Protein AF-A0A8B8AKV4-F1 (afdb_monomer_lite)

Secondary structure (DSSP, 8-state):
------------TTTTSPTT----S-HHHHHHHHHHHHHHHHHHTT-HHHHHHHHHS-TT--HHHHHHHHHHTTTTS---HHHHHHHHHHHHHHHHHTTT-HHHHHHHHHHHHHHIIIIIHHHHHHTTSTHHHHHHHHSTTTTTTHHHHHHHHHHHHHHHHHH--

Foldseek 3Di:
DDDDDDPPPDPDPVVPDDPPDPDDPDPVVVVLLVVLLVVLLVLLVPPVVLVVLLVPADLPDDLVSLVVVLCVLCVVVDDDVSSLSSNVNSLVSSLVSCVVPVVVNVVSVVSNVVCCVPPPVVVCVVCVHSVNSSVCPVDPVNPPDPSVVSVVVVVVVVVVVVVVD

Radius of gyration: 20.53 Å; chains: 1; bounding box: 60×46×59 Å

Organism: Crassostrea virginica (NCBI:txid6565)

InterPro domains:
  IPR002475 Bcl2-like [PS50062] (37-132)
  IPR020728 Apoptosis regulator, Bcl-2, BH3 motif, conserved site [PS01259] (33-47)
  IPR026298 Bcl-2 family [PR01862] (66-78)
  IPR026298 Bcl-2 family [PR01862] (107-131)
  IPR026298 Bcl-2 family [PTHR11256] (9-156)
  IPR026298 Bcl-2 family [cd06845] (17-136)
  IPR036834 Bcl-2-like superfamily [G3DSA:1.10.437.10] (1-139)
  IPR036834 Bcl-2-like superfamily [SSF56854] (19-140)
  IPR046371 Bcl-2, Bcl-2 homology region 1-3 [PF00452] (37-130)
  IPR046371 Bcl-2, Bcl-2 homology region 1-3 [SM00337] (37-130)

Sequence (165 aa):
MASEETEEQAVHMEDLQDPGTPTGPPLEYVREIGRALRCIGDELDRNEQIQNLCDQVNPSANHETFFNVANSFFADGVYNWGRVGCLFYFAYKMAVKALSKINLIRSIVNWVVNFITDYVASWIIERGGWDAIIEYFGTPQNQFYGIVGVGLGVCAGLYLWKTLK

pLDDT: mean 75.66, std 16.2, range [37.78, 96.44]

Structure (mmCIF, N/CA/C/O backbone):
data_AF-A0A8B8AKV4-F1
#
_entry.id   AF-A0A8B8AKV4-F1
#
loop_
_atom_site.group_PDB
_atom_site.id
_atom_site.type_symbol
_atom_site.label_atom_id
_atom_site.label_alt_id
_atom_site.label_comp_id
_atom_site.label_asym_id
_atom_site.label_entity_id
_atom_site.label_seq_id
_atom_site.pdbx_PDB_ins_code
_atom_site.Cartn_x
_atom_site.Cartn_y
_atom_site.Cartn_z
_atom_site.occupancy
_atom_site.B_iso_or_equiv
_atom_site.auth_seq_id
_atom_site.auth_comp_id
_atom_site.auth_asym_id
_atom_site.auth_atom_id
_atom_site.pdbx_PDB_model_num
ATOM 1 N N . MET A 1 1 ? -46.820 18.286 -36.905 1.00 37.78 1 MET A N 1
ATOM 2 C CA . MET A 1 1 ? -45.433 18.332 -37.412 1.00 37.78 1 MET A CA 1
ATOM 3 C C . MET A 1 1 ? -44.610 18.964 -36.307 1.00 37.78 1 MET A C 1
ATOM 5 O O . MET A 1 1 ? -44.862 20.109 -35.978 1.00 37.78 1 MET A O 1
ATOM 9 N N . ALA A 1 2 ? -44.049 18.090 -35.476 1.00 41.50 2 ALA A N 1
ATOM 10 C CA . ALA A 1 2 ? -42.604 17.928 -35.284 1.00 41.50 2 ALA A CA 1
ATOM 11 C C . ALA A 1 2 ? -42.112 18.836 -34.147 1.00 41.50 2 ALA A C 1
ATOM 13 O O . ALA A 1 2 ? -41.703 19.970 -34.353 1.00 41.50 2 ALA A O 1
ATOM 14 N N . SER A 1 3 ? -42.269 18.317 -32.931 1.00 41.16 3 SER A N 1
ATOM 15 C CA . SER A 1 3 ? -41.555 18.738 -31.732 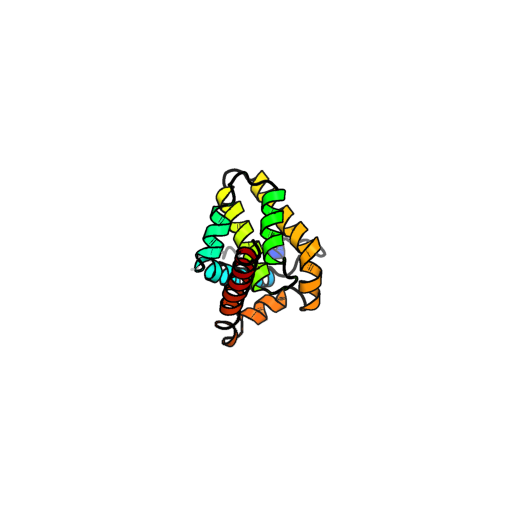1.00 41.16 3 SER A CA 1
ATOM 16 C C . SER A 1 3 ? -40.093 18.315 -31.882 1.00 41.16 3 SER A C 1
ATOM 18 O O . SER A 1 3 ? -39.813 17.119 -31.904 1.00 41.16 3 SER A O 1
ATOM 20 N N . GLU A 1 4 ? -39.192 19.282 -32.045 1.00 48.53 4 GLU A N 1
ATOM 21 C CA . GLU A 1 4 ? -37.748 19.069 -31.936 1.00 48.53 4 GLU A CA 1
ATOM 22 C C . GLU A 1 4 ? -37.401 18.897 -30.453 1.00 48.53 4 GLU A C 1
ATOM 24 O O . GLU A 1 4 ? -37.576 19.808 -29.643 1.00 48.53 4 GLU A O 1
ATOM 29 N N . GLU A 1 5 ? -36.982 17.686 -30.096 1.00 46.88 5 GLU A N 1
ATOM 30 C CA . GLU A 1 5 ? -36.377 17.370 -28.808 1.00 46.88 5 GLU A CA 1
ATOM 31 C C . GLU A 1 5 ? -34.962 17.958 -28.795 1.00 46.88 5 GLU A C 1
ATOM 33 O O . GLU A 1 5 ? -34.086 17.527 -29.542 1.00 46.88 5 GLU A O 1
ATOM 38 N N . THR A 1 6 ? -34.741 18.976 -27.967 1.00 44.09 6 THR A N 1
ATOM 39 C CA . THR A 1 6 ? -33.399 19.482 -27.674 1.00 44.09 6 THR A CA 1
ATOM 40 C C . THR A 1 6 ? -32.676 18.436 -26.828 1.00 44.09 6 THR A C 1
ATOM 42 O O . THR A 1 6 ? -32.927 18.329 -25.628 1.00 44.09 6 THR A O 1
ATOM 45 N N . GLU A 1 7 ? -31.801 17.646 -27.453 1.00 46.59 7 GLU A N 1
ATOM 46 C CA . GLU A 1 7 ? -30.845 16.783 -26.755 1.00 46.59 7 GLU A CA 1
ATOM 47 C C . GLU A 1 7 ? -29.933 17.651 -25.878 1.00 46.59 7 GLU A C 1
ATOM 49 O O . GLU A 1 7 ? -29.062 18.378 -26.358 1.00 46.59 7 GLU A O 1
ATOM 54 N N . GLU A 1 8 ? -30.156 17.591 -24.568 1.00 46.56 8 GLU A N 1
ATOM 55 C CA . GLU A 1 8 ? -29.301 18.187 -23.549 1.00 46.56 8 GLU A CA 1
ATOM 56 C C . GLU A 1 8 ? -27.985 17.389 -23.508 1.00 46.56 8 GLU A C 1
ATOM 58 O O . GLU A 1 8 ? -27.828 16.420 -22.764 1.00 46.56 8 GLU A O 1
ATOM 63 N N . GLN A 1 9 ? -27.052 17.748 -24.395 1.00 45.03 9 GLN A N 1
ATOM 64 C CA . GLN A 1 9 ? -25.699 17.196 -24.415 1.00 45.03 9 GLN A CA 1
ATOM 65 C C . GLN A 1 9 ? -25.006 17.549 -23.095 1.00 45.03 9 GLN A C 1
ATOM 67 O O . GLN A 1 9 ? -24.648 18.700 -22.843 1.00 45.03 9 GLN A O 1
ATOM 72 N N . ALA A 1 10 ? -24.845 16.547 -22.232 1.0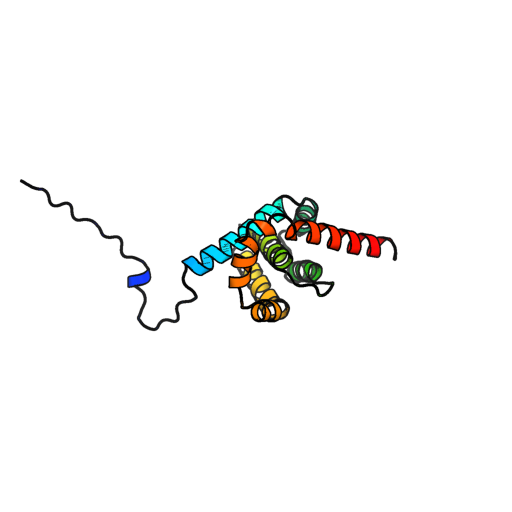0 47.44 10 ALA A N 1
ATOM 73 C CA . ALA A 1 10 ? -24.126 16.678 -20.977 1.00 47.44 10 ALA A CA 1
ATOM 74 C C . ALA A 1 10 ? -22.677 17.106 -21.258 1.00 47.44 10 ALA A C 1
ATOM 76 O O . ALA A 1 10 ? -21.921 16.372 -21.891 1.00 47.44 10 ALA A O 1
ATOM 77 N N . VAL A 1 11 ? -22.304 18.298 -20.786 1.00 49.50 11 VAL A N 1
ATOM 78 C CA . VAL A 1 11 ? -20.945 18.844 -20.893 1.00 49.50 11 VAL A CA 1
ATOM 79 C C . VAL A 1 11 ? -19.966 17.854 -20.263 1.00 49.50 11 VAL A C 1
ATOM 81 O O . VAL A 1 11 ? -20.038 17.577 -19.062 1.00 49.50 11 VAL A O 1
ATOM 84 N N . HIS A 1 12 ? -19.065 17.299 -21.074 1.00 55.03 12 HIS A N 1
ATOM 85 C CA . HIS A 1 12 ? -18.042 16.381 -20.598 1.00 55.03 12 HIS A CA 1
ATOM 86 C C . HIS A 1 12 ? -17.033 17.184 -19.767 1.00 55.03 12 HIS A C 1
ATOM 88 O O . HIS A 1 12 ? -16.587 18.253 -20.173 1.00 55.03 12 HIS A O 1
ATOM 94 N N . MET A 1 13 ? -16.681 16.699 -18.574 1.00 52.09 13 MET A N 1
ATOM 95 C CA . MET A 1 13 ? -15.825 17.426 -17.617 1.00 52.09 13 MET A CA 1
ATOM 96 C C . MET A 1 13 ? -14.429 17.771 -18.177 1.00 52.09 13 MET A C 1
ATOM 98 O O . MET A 1 13 ? -13.755 18.651 -17.651 1.00 52.09 13 MET A O 1
ATOM 102 N N . GLU A 1 14 ? -14.031 17.110 -19.263 1.00 60.78 14 GLU A N 1
ATOM 103 C CA . GLU A 1 14 ? -12.801 17.347 -20.024 1.00 60.78 14 GLU A CA 1
ATOM 104 C C . GLU A 1 14 ? -12.842 18.647 -20.854 1.00 60.78 14 GLU A C 1
ATOM 106 O O . GLU A 1 14 ? -11.799 19.267 -21.042 1.00 60.78 14 GLU A O 1
ATOM 111 N N . ASP A 1 15 ? -14.024 19.121 -21.271 1.00 61.88 15 ASP A N 1
ATOM 112 C CA . ASP A 1 15 ? -14.182 20.338 -22.091 1.00 61.88 15 ASP A CA 1
ATOM 113 C C . ASP A 1 15 ? -14.091 21.642 -21.276 1.00 61.88 15 ASP A C 1
ATOM 115 O O . ASP A 1 15 ? -13.976 22.733 -21.835 1.00 61.88 15 ASP A O 1
ATOM 119 N N . LEU A 1 16 ? -14.141 21.549 -19.943 1.00 69.81 16 LEU A N 1
ATOM 120 C CA . LEU A 1 16 ? -14.062 22.696 -19.026 1.00 69.81 16 LEU A CA 1
ATOM 121 C C . LEU A 1 16 ? -12.639 22.971 -18.522 1.00 69.81 16 LEU A C 1
ATOM 123 O O . LEU A 1 16 ? -12.444 23.830 -17.660 1.00 69.81 16 LEU A O 1
ATOM 127 N N . GLN A 1 17 ? -11.651 22.215 -18.996 1.00 68.31 17 GLN A N 1
ATOM 128 C CA . GLN A 1 17 ? -10.292 22.276 -18.480 1.00 68.31 17 GLN A CA 1
ATOM 129 C C . GLN A 1 17 ? -9.451 23.271 -19.293 1.00 68.31 17 GLN A C 1
ATOM 131 O O . GLN A 1 17 ? -9.339 23.148 -20.510 1.00 68.31 17 GLN A O 1
ATOM 136 N N . ASP A 1 18 ? -8.849 24.261 -18.622 1.00 69.44 18 ASP A N 1
ATOM 137 C CA . ASP A 1 18 ? -8.038 25.280 -19.297 1.00 69.44 18 ASP A CA 1
ATOM 138 C C . ASP A 1 18 ? -6.836 24.642 -20.022 1.00 69.44 18 ASP A C 1
ATOM 140 O O . ASP A 1 18 ? -6.094 23.853 -19.407 1.00 69.44 18 ASP A O 1
ATOM 144 N N . PRO A 1 19 ? -6.597 24.992 -21.302 1.00 57.56 19 PRO A N 1
ATOM 145 C CA . PRO A 1 19 ? -5.531 24.401 -22.098 1.00 57.56 19 PRO A CA 1
ATOM 146 C C . PRO A 1 19 ? -4.166 24.672 -21.458 1.00 57.56 19 PRO A C 1
ATOM 148 O O . PRO A 1 19 ? -3.762 25.817 -21.266 1.00 57.56 19 PRO A O 1
ATOM 151 N N . GLY A 1 20 ? -3.440 23.599 -21.136 1.00 65.31 20 GLY A N 1
ATOM 152 C CA . GLY A 1 20 ? -2.114 23.664 -20.513 1.00 65.31 20 GLY A CA 1
ATOM 153 C C . GLY A 1 20 ? -2.102 23.457 -18.996 1.00 65.31 20 GLY A C 1
ATOM 154 O O . GLY A 1 20 ? -1.020 23.428 -18.409 1.00 65.31 20 GLY A O 1
ATOM 155 N N . THR A 1 21 ? -3.259 23.251 -18.358 1.00 73.19 21 THR A N 1
ATOM 156 C CA . THR A 1 21 ? -3.299 22.725 -16.985 1.00 73.19 21 THR A CA 1
ATOM 157 C C . THR A 1 21 ? -2.655 21.335 -16.982 1.00 73.19 21 THR A C 1
ATOM 159 O O . THR A 1 21 ? -3.102 20.494 -17.763 1.00 73.19 21 THR A O 1
ATOM 162 N N . PRO A 1 22 ? -1.631 21.050 -16.148 1.00 62.53 22 PRO A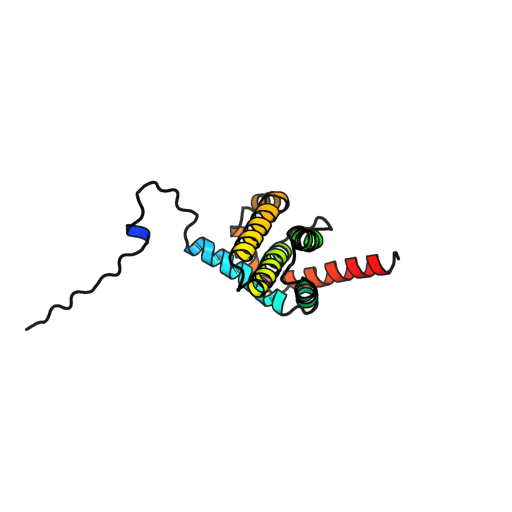 N 1
ATOM 163 C CA . PRO A 1 22 ? -1.077 19.708 -16.033 1.00 62.53 22 PRO A CA 1
ATOM 164 C C . PRO A 1 22 ? -2.170 18.753 -15.557 1.00 62.53 22 PRO A C 1
ATOM 166 O O . PRO A 1 22 ? -2.484 18.663 -14.370 1.00 62.53 22 PRO A O 1
ATOM 169 N N . THR A 1 23 ? -2.791 18.062 -16.500 1.00 64.12 23 THR A N 1
ATOM 170 C CA . THR A 1 23 ? -3.651 16.931 -16.210 1.00 64.12 23 THR A CA 1
ATOM 171 C C . THR A 1 23 ? -2.749 15.801 -15.756 1.00 64.12 23 THR A C 1
ATOM 173 O O . THR A 1 23 ? -1.743 15.497 -16.401 1.00 64.12 23 THR A O 1
ATOM 176 N N . GLY A 1 24 ? -3.093 15.186 -14.625 1.00 65.81 24 GLY A N 1
ATOM 177 C CA . GLY A 1 24 ? -2.506 13.907 -14.249 1.00 65.81 24 GLY A CA 1
ATOM 178 C C . GLY A 1 24 ? -2.718 12.855 -15.349 1.00 65.81 24 GLY A C 1
ATOM 179 O O . GLY A 1 24 ? -3.327 13.140 -16.385 1.00 65.81 24 GLY A O 1
ATOM 180 N N . PRO A 1 25 ? -2.233 11.622 -15.147 1.00 74.88 25 PRO A N 1
ATOM 181 C CA . PRO A 1 25 ? -2.494 10.552 -16.099 1.00 74.88 25 PRO A CA 1
ATOM 182 C C . PRO A 1 25 ? -4.006 10.424 -16.378 1.00 74.88 25 PRO A C 1
ATOM 184 O O . PRO A 1 25 ? -4.810 10.722 -15.486 1.00 74.88 25 PRO A O 1
ATOM 187 N N . PRO A 1 26 ? -4.402 9.986 -17.589 1.00 82.75 26 PRO A N 1
ATOM 188 C CA . PRO A 1 26 ? -5.807 9.854 -17.966 1.00 82.75 26 PRO A CA 1
ATOM 189 C C . PRO A 1 26 ? -6.624 9.112 -16.902 1.00 82.75 26 PRO A C 1
ATOM 191 O O . PRO A 1 26 ? -6.152 8.148 -16.302 1.00 82.75 26 PRO A O 1
ATOM 194 N N . LEU A 1 27 ? -7.869 9.523 -16.658 1.00 79.62 27 LEU A N 1
ATOM 195 C CA . LEU A 1 27 ? -8.671 8.918 -15.589 1.00 79.62 27 LEU A CA 1
ATOM 196 C C . LEU A 1 27 ? -8.876 7.406 -15.793 1.00 79.62 27 LEU A C 1
ATOM 198 O O . LEU A 1 27 ? -8.888 6.654 -14.820 1.00 79.62 27 LEU A O 1
ATOM 202 N N . GLU A 1 28 ? -8.986 6.955 -17.045 1.00 82.31 28 GLU A N 1
ATOM 203 C CA . GLU A 1 28 ? -9.048 5.529 -17.396 1.00 82.31 28 GLU A CA 1
ATOM 204 C C . GLU A 1 28 ? -7.807 4.756 -16.932 1.00 82.31 28 GLU A C 1
ATOM 206 O O . GLU A 1 28 ? -7.941 3.712 -16.300 1.00 82.31 28 GLU A O 1
ATOM 211 N N . TYR A 1 29 ? -6.612 5.321 -17.109 1.00 82.69 29 TYR A N 1
ATOM 212 C CA . TYR A 1 29 ? -5.359 4.732 -16.629 1.00 82.69 29 TYR A CA 1
ATOM 213 C C . TYR A 1 29 ? -5.375 4.515 -15.109 1.00 82.69 29 TYR A C 1
ATOM 215 O O . TYR A 1 29 ? -5.099 3.427 -14.600 1.00 82.69 29 TYR A O 1
ATOM 223 N N . VAL A 1 30 ? -5.779 5.545 -14.358 1.00 85.94 30 VAL A N 1
ATOM 224 C CA . VAL A 1 30 ? -5.874 5.464 -12.892 1.00 85.94 30 VAL A CA 1
ATOM 225 C C . VAL A 1 30 ? -6.929 4.439 -12.464 1.00 85.94 30 VAL A C 1
ATOM 227 O O . VAL A 1 30 ? -6.737 3.717 -11.480 1.00 85.94 30 VAL A O 1
ATOM 230 N N . ARG A 1 31 ? -8.041 4.339 -13.204 1.00 87.00 31 ARG A N 1
ATOM 231 C CA . ARG A 1 31 ? -9.092 3.339 -12.961 1.00 87.00 31 ARG A CA 1
ATOM 232 C C . ARG A 1 31 ? -8.575 1.920 -13.171 1.00 87.00 31 ARG A C 1
ATOM 234 O O . ARG A 1 31 ? -8.911 1.055 -12.364 1.00 87.00 31 ARG A O 1
ATOM 241 N N . GLU A 1 32 ? -7.775 1.670 -14.201 1.00 87.19 32 GLU A N 1
ATOM 242 C CA . GLU A 1 32 ? -7.200 0.347 -14.471 1.00 87.19 32 GLU A CA 1
ATOM 243 C C . GLU A 1 32 ? -6.236 -0.101 -13.369 1.00 87.19 32 GLU A C 1
ATOM 245 O O . GLU A 1 32 ? -6.401 -1.196 -12.824 1.00 87.19 32 GLU A O 1
ATOM 250 N N . ILE A 1 33 ? -5.328 0.777 -12.934 1.00 89.12 33 ILE A N 1
ATOM 251 C CA . ILE A 1 33 ? -4.462 0.517 -11.769 1.00 89.12 33 ILE A CA 1
ATOM 252 C C . ILE A 1 33 ? -5.305 0.250 -10.519 1.00 89.12 33 ILE A C 1
ATOM 254 O O . ILE A 1 33 ? -5.060 -0.706 -9.781 1.00 89.12 33 ILE A O 1
ATOM 258 N N . GLY A 1 34 ? -6.334 1.069 -10.287 1.00 88.06 34 GLY A N 1
ATOM 259 C CA . GLY A 1 34 ? -7.246 0.902 -9.159 1.00 88.06 34 GLY A CA 1
ATOM 260 C C . GLY A 1 34 ? -7.984 -0.441 -9.179 1.00 88.06 34 GLY A C 1
ATOM 261 O O . GLY A 1 34 ? -8.182 -1.044 -8.123 1.00 88.06 34 GLY A O 1
ATOM 262 N N . ARG A 1 35 ? -8.362 -0.943 -10.362 1.00 86.75 35 ARG A N 1
ATOM 263 C CA . ARG A 1 35 ? -8.961 -2.280 -10.527 1.00 86.75 35 ARG A CA 1
ATOM 264 C C . ARG A 1 35 ? -7.956 -3.385 -10.210 1.00 86.75 35 ARG A C 1
ATOM 266 O O . ARG A 1 35 ? -8.320 -4.317 -9.498 1.00 86.75 35 ARG A O 1
ATOM 273 N N . ALA A 1 36 ? -6.713 -3.270 -10.675 1.00 85.62 36 ALA A N 1
ATOM 274 C CA . ALA A 1 36 ? -5.662 -4.239 -10.363 1.00 85.62 36 ALA A CA 1
ATOM 275 C C . ALA A 1 36 ? -5.376 -4.290 -8.851 1.00 85.62 36 ALA A C 1
ATOM 277 O O . ALA A 1 36 ? -5.404 -5.364 -8.253 1.00 85.62 36 ALA A O 1
ATOM 278 N N . LEU A 1 37 ? -5.217 -3.133 -8.197 1.00 86.62 37 LEU A N 1
ATOM 279 C CA . LEU A 1 37 ? -5.065 -3.049 -6.738 1.00 86.62 37 LEU A CA 1
ATOM 280 C C . LEU A 1 37 ? -6.270 -3.625 -5.986 1.00 86.62 37 LEU A C 1
ATOM 282 O O . LEU A 1 37 ? -6.096 -4.272 -4.955 1.00 86.62 37 LEU A O 1
ATOM 286 N N . ARG A 1 38 ? -7.490 -3.414 -6.495 1.00 85.69 38 ARG A N 1
ATOM 287 C CA . ARG A 1 38 ? -8.699 -4.010 -5.915 1.00 85.69 38 ARG A CA 1
ATOM 288 C C . ARG A 1 38 ? -8.694 -5.528 -6.033 1.00 85.69 38 ARG A C 1
ATOM 290 O O . ARG A 1 38 ? -9.010 -6.176 -5.051 1.00 85.69 38 ARG A O 1
ATOM 297 N N . CYS A 1 39 ? -8.287 -6.078 -7.175 1.00 83.38 39 CYS A N 1
ATOM 298 C CA . CYS A 1 39 ? -8.153 -7.524 -7.354 1.00 83.38 39 CYS A CA 1
ATOM 299 C C . CYS A 1 39 ? -7.227 -8.127 -6.286 1.00 83.38 39 CYS A C 1
ATOM 301 O O . CYS A 1 39 ? -7.582 -9.117 -5.652 1.00 83.38 39 CYS A O 1
ATOM 303 N N . ILE A 1 40 ? -6.096 -7.465 -6.004 1.00 80.12 40 ILE A N 1
ATOM 304 C CA . ILE A 1 40 ? -5.213 -7.852 -4.895 1.00 80.12 40 ILE A CA 1
ATOM 305 C C . ILE A 1 40 ? -5.947 -7.746 -3.564 1.00 80.12 40 ILE A C 1
ATOM 307 O O . ILE A 1 40 ? -5.931 -8.682 -2.777 1.00 80.12 40 ILE A O 1
ATOM 311 N N . GLY A 1 41 ? -6.603 -6.615 -3.304 1.00 82.56 41 GLY A N 1
ATOM 312 C CA . GLY A 1 41 ? -7.377 -6.405 -2.082 1.00 82.56 41 GLY A CA 1
ATOM 313 C C . GLY A 1 41 ? -8.414 -7.504 -1.836 1.00 82.56 41 GLY A C 1
ATOM 314 O O . GLY A 1 41 ? -8.498 -8.003 -0.720 1.00 82.56 41 GLY A O 1
ATOM 315 N N . ASP A 1 42 ? -9.140 -7.923 -2.871 1.00 84.38 42 ASP A N 1
ATOM 316 C CA . ASP A 1 42 ? -10.164 -8.970 -2.805 1.00 84.38 42 ASP A CA 1
ATOM 317 C C . ASP A 1 42 ? -9.552 -10.353 -2.515 1.00 84.38 42 ASP A C 1
ATOM 319 O O . ASP A 1 42 ? -10.148 -11.172 -1.813 1.00 84.38 42 ASP A O 1
ATOM 323 N N . GLU A 1 43 ? -8.351 -10.628 -3.027 1.00 78.75 43 GLU A N 1
ATOM 324 C CA . GLU A 1 43 ? -7.589 -11.839 -2.700 1.00 78.75 43 GLU A CA 1
ATOM 325 C C . GLU A 1 43 ? -7.057 -11.811 -1.263 1.00 78.75 43 GLU A C 1
ATOM 327 O O . GLU A 1 43 ? -7.151 -12.808 -0.543 1.00 78.75 43 GLU A O 1
ATOM 332 N N . LEU A 1 44 ? -6.535 -10.663 -0.823 1.00 75.69 44 LEU A N 1
ATOM 333 C CA . LEU A 1 44 ? -6.056 -10.450 0.543 1.00 75.69 44 LEU A CA 1
ATOM 334 C C . LEU A 1 44 ? -7.195 -10.537 1.561 1.00 75.69 44 LEU A C 1
ATOM 336 O O . LEU A 1 44 ? -6.983 -11.038 2.664 1.00 75.69 44 LEU A O 1
ATOM 340 N N . ASP A 1 45 ? -8.403 -10.119 1.185 1.00 80.69 45 ASP A N 1
ATOM 341 C CA . ASP A 1 45 ? -9.597 -10.234 2.020 1.00 80.69 45 ASP A CA 1
ATOM 342 C C . ASP A 1 45 ? -9.990 -11.699 2.275 1.00 80.69 45 ASP A C 1
ATOM 344 O O . ASP A 1 45 ? -10.631 -12.008 3.271 1.00 80.69 45 ASP A O 1
ATOM 348 N N . ARG A 1 46 ? -9.549 -12.643 1.435 1.00 78.56 46 ARG A N 1
ATOM 349 C CA . ARG A 1 46 ? -9.735 -14.086 1.682 1.00 78.56 46 ARG A CA 1
ATOM 350 C C . ARG A 1 46 ? -8.674 -14.674 2.613 1.00 78.56 46 ARG A C 1
ATOM 352 O O . ARG A 1 46 ? -8.781 -15.837 2.996 1.00 78.56 46 ARG A O 1
ATOM 359 N N . ASN A 1 47 ? -7.638 -13.910 2.960 1.00 74.62 47 ASN A N 1
ATOM 360 C CA . ASN A 1 47 ? -6.553 -14.359 3.821 1.00 74.62 47 ASN A CA 1
ATOM 361 C C . ASN A 1 47 ? -6.795 -13.923 5.277 1.00 74.62 47 ASN A C 1
ATOM 363 O O . ASN A 1 47 ? -6.513 -12.786 5.665 1.00 74.62 47 ASN A O 1
ATOM 367 N N . GLU A 1 48 ? -7.252 -14.863 6.108 1.00 75.25 48 GLU A N 1
ATOM 368 C CA . GLU A 1 48 ? -7.554 -14.628 7.529 1.00 75.25 48 GLU A CA 1
ATOM 369 C C . GLU A 1 48 ? -6.369 -14.045 8.319 1.00 75.25 48 GLU A C 1
ATOM 371 O O . GLU A 1 48 ? -6.563 -13.281 9.260 1.00 75.25 48 GLU A O 1
ATOM 376 N N . GLN A 1 49 ? -5.122 -14.357 7.954 1.00 69.19 49 GLN A N 1
ATOM 377 C CA . GLN A 1 49 ? -3.948 -13.852 8.676 1.00 69.19 49 GLN A CA 1
ATOM 378 C C . GLN A 1 49 ? -3.755 -12.348 8.459 1.00 69.19 49 GLN A C 1
ATOM 380 O O . GLN A 1 49 ? -3.455 -11.615 9.403 1.00 69.19 49 GLN A O 1
ATOM 385 N N . ILE A 1 50 ? -3.960 -11.881 7.228 1.00 69.88 50 ILE A N 1
ATOM 386 C CA . ILE A 1 50 ? -3.850 -10.461 6.875 1.00 69.88 50 ILE A CA 1
ATOM 387 C C . ILE A 1 50 ? -5.010 -9.682 7.488 1.00 69.88 50 ILE A C 1
ATOM 389 O O . ILE A 1 50 ? -4.793 -8.602 8.045 1.00 69.88 50 ILE A O 1
ATOM 393 N N . GLN A 1 51 ? -6.216 -10.256 7.473 1.00 76.88 51 GLN A N 1
ATOM 394 C CA . GLN A 1 51 ? -7.355 -9.686 8.189 1.00 76.88 51 GLN A CA 1
ATOM 395 C C . GLN A 1 51 ? -7.067 -9.554 9.691 1.00 76.88 51 GLN A C 1
ATOM 397 O O . GLN A 1 51 ? -7.199 -8.459 10.235 1.00 76.88 51 GLN A O 1
ATOM 402 N N . ASN A 1 52 ? -6.553 -10.608 10.334 1.00 77.12 52 ASN A N 1
ATOM 403 C CA . ASN A 1 52 ? -6.196 -10.593 11.755 1.00 77.12 52 ASN A CA 1
ATOM 404 C C . ASN A 1 52 ? -5.156 -9.513 12.104 1.00 77.12 52 ASN A C 1
ATOM 406 O O . ASN A 1 52 ? -5.252 -8.893 13.165 1.00 77.12 52 ASN A O 1
ATOM 410 N N . LEU A 1 53 ? -4.164 -9.265 11.239 1.00 71.00 53 LEU A N 1
ATOM 411 C CA . LEU A 1 53 ? -3.194 -8.176 11.428 1.00 71.00 53 LEU A CA 1
ATOM 412 C C . LEU A 1 53 ? -3.859 -6.797 11.303 1.00 71.00 53 LEU A C 1
ATOM 414 O O . LEU A 1 53 ? -3.627 -5.920 12.135 1.00 71.00 53 LEU A O 1
ATOM 418 N N . CYS A 1 54 ? -4.725 -6.611 10.305 1.00 72.31 54 CYS A N 1
ATOM 419 C CA . CYS A 1 54 ? -5.476 -5.366 10.121 1.00 72.31 54 CYS A CA 1
ATOM 420 C C . CYS A 1 54 ? -6.453 -5.097 11.279 1.00 72.31 54 CYS A C 1
ATOM 422 O O . CYS A 1 54 ? -6.701 -3.941 11.647 1.00 72.31 54 CYS A O 1
ATOM 424 N N . ASP A 1 55 ? -7.015 -6.149 11.868 1.00 76.25 55 ASP A N 1
ATOM 425 C CA . ASP A 1 55 ? -7.988 -6.051 12.952 1.00 76.25 55 ASP A CA 1
ATOM 426 C C . ASP A 1 55 ? -7.346 -5.653 14.281 1.00 76.25 55 ASP A C 1
ATOM 428 O O . ASP A 1 55 ? -7.935 -4.849 15.008 1.00 76.25 55 ASP A O 1
ATOM 432 N N . GLN A 1 56 ? -6.104 -6.080 14.531 1.00 70.81 56 GLN A N 1
ATOM 433 C CA . GLN A 1 56 ? -5.306 -5.678 15.697 1.00 70.81 56 GLN A CA 1
ATOM 434 C C . GLN A 1 56 ? -4.964 -4.179 15.727 1.00 70.81 56 GLN A C 1
ATOM 436 O O . GLN A 1 56 ? -4.644 -3.637 16.787 1.00 70.81 56 GLN A O 1
ATOM 441 N N . VAL A 1 57 ? -5.056 -3.479 14.593 1.00 68.44 57 VAL A N 1
ATOM 442 C CA . VAL A 1 57 ? -4.768 -2.043 14.528 1.00 68.44 57 VAL A CA 1
ATOM 443 C C . VAL A 1 57 ? -5.956 -1.223 15.028 1.00 68.44 57 VAL A C 1
ATOM 445 O O . VAL A 1 57 ? -7.066 -1.269 14.487 1.00 68.44 57 VAL A O 1
ATOM 448 N N . ASN A 1 58 ? -5.710 -0.447 16.085 1.00 66.69 58 ASN A N 1
ATOM 449 C CA . ASN A 1 58 ? -6.706 0.402 16.730 1.00 66.69 58 ASN A CA 1
ATOM 450 C C . ASN A 1 58 ? -7.198 1.510 15.764 1.00 66.69 58 ASN A C 1
ATOM 452 O O . ASN A 1 58 ? -6.378 2.128 15.094 1.00 66.69 58 ASN A O 1
ATOM 456 N N . PRO A 1 59 ? -8.501 1.851 15.720 1.00 57.69 59 PRO A N 1
ATOM 457 C CA . PRO A 1 59 ? -9.029 3.006 14.966 1.00 57.69 59 PRO A CA 1
ATOM 458 C C . PRO A 1 59 ? -8.407 4.369 15.327 1.00 57.69 59 PRO A C 1
ATOM 460 O O . PRO A 1 59 ? -8.583 5.356 14.618 1.00 57.69 59 PRO A O 1
ATOM 463 N N . SER A 1 60 ? -7.724 4.439 16.469 1.00 62.88 60 SER A N 1
ATOM 464 C CA . SER A 1 60 ? -6.978 5.598 16.976 1.00 62.88 60 SER A CA 1
ATOM 465 C C . SER A 1 60 ? -5.499 5.565 16.585 1.00 62.88 60 SER A C 1
ATOM 467 O O . SER A 1 60 ? -4.731 6.388 17.079 1.00 62.88 60 SER A O 1
ATOM 469 N N . ALA A 1 61 ? -5.088 4.575 15.786 1.00 63.09 61 ALA A N 1
ATOM 470 C CA . ALA A 1 61 ? -3.701 4.316 15.444 1.00 63.09 61 ALA A CA 1
ATOM 471 C C . ALA A 1 61 ? -3.036 5.569 14.872 1.00 63.09 61 ALA A C 1
ATOM 473 O O . ALA A 1 61 ? -3.493 6.175 13.901 1.00 63.09 61 ALA A O 1
ATOM 474 N N . ASN A 1 62 ? -1.955 5.956 15.534 1.00 77.44 62 ASN A N 1
ATOM 475 C CA . ASN A 1 62 ? -1.085 7.043 15.134 1.00 77.44 62 ASN A CA 1
ATOM 476 C C . ASN A 1 62 ? -0.183 6.602 13.967 1.00 77.44 62 ASN A C 1
ATOM 478 O O . ASN A 1 62 ? -0.102 5.422 13.619 1.00 77.44 62 ASN A O 1
ATOM 482 N N . HIS A 1 63 ? 0.522 7.570 13.385 1.00 84.88 63 HIS A N 1
ATOM 483 C CA . HIS A 1 63 ? 1.476 7.357 12.297 1.00 84.88 63 HIS A CA 1
ATOM 484 C C . HIS A 1 63 ? 2.458 6.203 12.565 1.00 84.88 63 HIS A C 1
ATOM 486 O O . HIS A 1 63 ? 2.724 5.403 11.678 1.00 84.88 63 HIS A O 1
ATOM 492 N N . GLU A 1 64 ? 2.955 6.085 13.797 1.00 85.69 64 GLU A N 1
ATOM 493 C CA . GLU A 1 64 ? 3.901 5.041 14.202 1.00 85.69 64 GLU A CA 1
ATOM 494 C C . GLU A 1 64 ? 3.321 3.631 14.040 1.00 85.69 64 GLU A C 1
ATOM 496 O O . GLU A 1 64 ? 3.984 2.737 13.519 1.00 85.69 64 GLU A O 1
ATOM 501 N N . THR A 1 65 ? 2.056 3.435 14.420 1.00 83.56 65 THR A N 1
ATOM 502 C CA . THR A 1 65 ? 1.383 2.141 14.252 1.00 83.56 65 THR A CA 1
ATOM 503 C C . THR A 1 65 ? 1.251 1.783 12.774 1.00 83.56 65 THR A C 1
ATOM 505 O O . THR A 1 65 ? 1.531 0.647 12.393 1.00 83.56 65 THR A O 1
ATOM 508 N N . PHE A 1 66 ? 0.858 2.752 11.937 1.00 86.25 66 PHE A N 1
ATOM 509 C CA . PHE A 1 66 ? 0.811 2.553 10.489 1.00 86.25 66 PHE A CA 1
ATOM 510 C C . PHE A 1 66 ? 2.189 2.159 9.953 1.00 86.25 66 PHE A C 1
ATOM 512 O O . PHE A 1 66 ? 2.318 1.153 9.259 1.00 86.25 66 PHE A O 1
ATOM 519 N N . PHE A 1 67 ? 3.214 2.924 10.324 1.00 89.06 67 PHE A N 1
ATOM 520 C CA . PHE A 1 67 ? 4.572 2.745 9.837 1.00 89.06 67 PHE A CA 1
ATOM 521 C C . PHE A 1 67 ? 5.153 1.381 10.225 1.00 89.06 67 PHE A C 1
ATOM 523 O O . PHE A 1 67 ? 5.724 0.698 9.380 1.00 89.06 67 PHE A O 1
ATOM 530 N N . ASN A 1 68 ? 4.953 0.937 11.468 1.00 86.44 68 ASN A N 1
ATOM 531 C CA . ASN A 1 68 ? 5.445 -0.358 11.940 1.00 86.44 68 ASN A CA 1
ATOM 532 C C . ASN A 1 68 ? 4.831 -1.532 11.161 1.00 86.44 68 ASN A C 1
ATOM 534 O O . ASN A 1 68 ? 5.547 -2.455 10.769 1.00 86.44 68 ASN A O 1
ATOM 538 N N . VAL A 1 69 ? 3.519 -1.488 10.901 1.00 84.88 69 VAL A N 1
ATOM 539 C CA . VAL A 1 69 ? 2.837 -2.528 10.115 1.00 84.88 69 VAL A CA 1
ATOM 540 C C . VAL A 1 69 ? 3.264 -2.463 8.649 1.00 84.88 69 VAL A C 1
ATOM 542 O O . VAL A 1 69 ? 3.629 -3.492 8.083 1.00 84.88 69 VAL A O 1
ATOM 545 N N . ALA A 1 70 ? 3.303 -1.269 8.054 1.00 88.50 70 ALA A N 1
ATOM 546 C CA . ALA A 1 70 ? 3.762 -1.074 6.681 1.00 88.50 70 ALA A CA 1
ATOM 547 C C . ALA A 1 70 ? 5.191 -1.602 6.478 1.00 88.50 70 ALA A C 1
ATOM 549 O O . ALA A 1 70 ? 5.440 -2.360 5.543 1.00 88.50 70 ALA A O 1
ATOM 550 N N . ASN A 1 71 ? 6.108 -1.289 7.397 1.00 88.31 71 ASN A N 1
ATOM 551 C CA . ASN A 1 71 ? 7.489 -1.765 7.359 1.00 88.31 71 ASN A CA 1
ATOM 552 C C . ASN A 1 71 ? 7.580 -3.295 7.488 1.00 88.31 71 ASN A C 1
ATOM 554 O O . ASN A 1 71 ? 8.413 -3.922 6.837 1.00 88.31 71 ASN A O 1
ATOM 558 N N . SER A 1 72 ? 6.690 -3.922 8.267 1.00 85.31 72 SER A N 1
ATOM 559 C CA . SER A 1 72 ? 6.662 -5.385 8.405 1.00 85.31 72 SER A CA 1
ATOM 560 C C . SER A 1 72 ? 6.397 -6.111 7.079 1.00 85.31 72 SER A C 1
ATOM 562 O O . SER A 1 72 ? 6.933 -7.197 6.867 1.00 85.31 72 SER A O 1
ATOM 564 N N . PHE A 1 73 ? 5.658 -5.494 6.145 1.00 84.62 73 PHE A N 1
ATOM 565 C CA . PHE A 1 73 ? 5.418 -6.065 4.816 1.00 84.62 73 PHE A CA 1
ATOM 566 C C . PHE A 1 73 ? 6.667 -6.104 3.936 1.00 84.62 73 PHE A C 1
ATOM 568 O O . PHE A 1 73 ? 6.669 -6.840 2.955 1.00 84.62 73 PHE A O 1
ATOM 575 N N . PHE A 1 74 ? 7.712 -5.340 4.256 1.00 86.81 74 PHE A N 1
ATOM 576 C CA . PHE A 1 74 ? 8.942 -5.225 3.463 1.00 86.81 74 PHE A CA 1
ATOM 577 C C . PHE A 1 74 ? 10.201 -5.549 4.282 1.00 86.81 74 PHE A C 1
ATOM 579 O O . PHE A 1 74 ? 11.314 -5.326 3.817 1.00 86.81 74 PHE A O 1
ATOM 586 N N . ALA A 1 75 ? 10.045 -6.099 5.492 1.00 84.50 75 ALA A N 1
ATOM 587 C CA . ALA A 1 75 ? 11.137 -6.275 6.452 1.00 84.50 75 ALA A CA 1
ATOM 588 C C . ALA A 1 75 ? 12.260 -7.217 5.977 1.00 84.50 75 ALA A C 1
ATOM 590 O O . ALA A 1 75 ? 13.386 -7.118 6.453 1.00 84.50 75 ALA A O 1
ATOM 591 N N . ASP A 1 76 ? 11.970 -8.123 5.043 1.00 84.38 76 ASP A N 1
ATOM 592 C CA . ASP A 1 76 ? 12.950 -9.026 4.423 1.00 84.38 76 ASP A CA 1
ATOM 593 C C . ASP A 1 76 ? 13.612 -8.440 3.159 1.00 84.38 76 ASP A C 1
ATOM 595 O O . ASP A 1 76 ? 14.389 -9.127 2.496 1.00 84.38 76 ASP A O 1
ATOM 599 N N . GLY A 1 77 ? 13.300 -7.189 2.804 1.00 86.25 77 GLY A N 1
ATOM 600 C CA . GLY A 1 77 ? 13.827 -6.506 1.623 1.00 86.25 77 GLY A CA 1
ATOM 601 C C . GLY A 1 77 ? 13.239 -6.979 0.290 1.00 86.25 77 GLY A C 1
ATOM 602 O O . GLY A 1 77 ? 13.729 -6.574 -0.764 1.00 86.25 77 GLY A O 1
ATOM 603 N N . VAL A 1 78 ? 12.205 -7.828 0.296 1.00 85.56 78 VAL A N 1
ATOM 604 C CA . VAL A 1 78 ? 11.564 -8.319 -0.931 1.00 85.56 78 VAL A CA 1
ATOM 605 C C . VAL A 1 78 ? 10.384 -7.427 -1.315 1.00 85.56 78 VAL A C 1
ATOM 607 O O . VAL A 1 78 ? 9.405 -7.302 -0.580 1.00 85.56 78 VAL A O 1
ATOM 610 N N . TYR A 1 79 ? 10.433 -6.875 -2.527 1.00 88.12 79 TYR A N 1
ATOM 611 C CA . TYR A 1 79 ? 9.390 -6.012 -3.080 1.00 88.12 79 TYR A CA 1
ATOM 612 C C . TYR A 1 79 ? 8.641 -6.710 -4.219 1.00 88.12 79 TYR A C 1
ATOM 614 O O . TYR A 1 79 ? 9.245 -7.247 -5.150 1.00 88.12 79 TYR A O 1
ATOM 622 N N . ASN A 1 80 ? 7.309 -6.711 -4.139 1.00 86.88 80 ASN A N 1
ATOM 623 C CA . ASN A 1 80 ? 6.412 -7.216 -5.177 1.00 86.88 80 ASN A CA 1
ATOM 624 C C . ASN A 1 80 ? 5.034 -6.546 -5.082 1.00 86.88 80 ASN A C 1
ATOM 626 O O . ASN A 1 80 ? 4.671 -5.995 -4.040 1.00 86.88 80 ASN A O 1
ATOM 630 N N . TRP A 1 81 ? 4.247 -6.646 -6.155 1.00 88.12 81 TRP A N 1
ATOM 631 C CA . TRP A 1 81 ? 2.920 -6.034 -6.237 1.00 88.12 81 TRP A CA 1
ATOM 632 C C . TRP A 1 81 ? 1.936 -6.547 -5.183 1.00 88.12 81 TRP A C 1
ATOM 634 O O . TRP A 1 81 ? 1.125 -5.765 -4.700 1.00 88.12 81 TRP A O 1
ATOM 644 N N . GLY A 1 82 ? 2.055 -7.805 -4.746 1.00 83.81 82 GLY A N 1
ATOM 645 C CA . GLY A 1 82 ? 1.250 -8.344 -3.647 1.00 83.81 82 GLY A CA 1
ATOM 646 C C . GLY A 1 82 ? 1.459 -7.576 -2.339 1.00 83.81 82 GLY A C 1
ATOM 647 O O . GLY A 1 82 ? 0.492 -7.183 -1.694 1.00 83.81 82 GLY A O 1
ATOM 648 N N . ARG A 1 83 ? 2.712 -7.268 -1.981 1.00 88.00 83 ARG A N 1
ATOM 649 C CA . ARG A 1 83 ? 3.051 -6.477 -0.778 1.00 88.00 83 ARG A CA 1
ATOM 650 C C . ARG A 1 83 ? 2.640 -5.014 -0.894 1.00 88.00 83 ARG A C 1
ATOM 652 O O . ARG A 1 83 ? 2.171 -4.433 0.083 1.00 88.00 83 ARG A O 1
ATOM 659 N N . VAL A 1 84 ? 2.756 -4.434 -2.089 1.00 91.38 84 VAL A N 1
ATOM 660 C CA . VAL A 1 84 ? 2.197 -3.103 -2.375 1.00 91.38 84 VAL A CA 1
ATOM 661 C C . VAL A 1 84 ? 0.678 -3.120 -2.178 1.00 91.38 84 VAL A C 1
ATOM 663 O O . VAL A 1 84 ? 0.141 -2.250 -1.497 1.00 91.38 84 VAL A O 1
ATOM 666 N N . GLY A 1 85 ? -0.011 -4.152 -2.667 1.00 89.25 85 GLY A N 1
ATOM 667 C CA . GLY A 1 85 ? -1.433 -4.361 -2.404 1.00 89.25 85 GLY A CA 1
ATOM 668 C C . GLY A 1 85 ? -1.759 -4.516 -0.916 1.00 89.25 85 GLY A C 1
ATOM 669 O O . GLY A 1 85 ? -2.719 -3.901 -0.458 1.00 89.25 85 GLY A O 1
ATOM 670 N N . CYS A 1 86 ? -0.938 -5.231 -0.134 1.00 86.19 86 CYS A N 1
ATOM 671 C CA . CYS A 1 86 ? -1.098 -5.325 1.325 1.00 86.19 86 CYS A CA 1
ATOM 672 C C . CYS A 1 86 ? -1.066 -3.952 2.000 1.00 86.19 86 CYS A C 1
ATOM 674 O O . CYS A 1 86 ? -1.890 -3.684 2.872 1.00 86.19 86 CYS A O 1
ATOM 676 N N . LEU A 1 87 ? -0.156 -3.067 1.580 1.00 91.12 87 LEU A N 1
ATOM 677 C CA . LEU A 1 87 ? -0.071 -1.701 2.097 1.00 91.12 87 LEU A CA 1
ATOM 678 C C . LEU A 1 87 ? -1.356 -0.905 1.816 1.00 91.12 87 LEU A C 1
ATOM 680 O O . LEU A 1 87 ? -1.909 -0.290 2.731 1.00 91.12 87 LEU A O 1
ATOM 684 N N . PHE A 1 88 ? -1.861 -0.944 0.578 1.00 92.69 88 PHE A N 1
ATOM 685 C CA . PHE A 1 88 ? -3.113 -0.267 0.215 1.00 92.69 88 PHE A CA 1
ATOM 686 C C . PHE A 1 88 ? -4.325 -0.861 0.934 1.00 92.69 88 PHE A C 1
ATOM 688 O O . PHE A 1 88 ? -5.160 -0.112 1.441 1.00 92.69 88 PHE A O 1
ATOM 695 N N . TYR A 1 89 ? -4.413 -2.188 1.020 1.00 88.69 89 TYR A N 1
ATOM 696 C CA . TYR A 1 89 ? -5.495 -2.876 1.719 1.00 88.69 89 TYR A CA 1
ATOM 697 C C . TYR A 1 89 ? -5.497 -2.539 3.216 1.00 88.69 89 TYR A C 1
ATOM 699 O O . TYR A 1 89 ? -6.538 -2.202 3.785 1.00 88.69 89 TYR A O 1
ATOM 707 N N . PHE A 1 90 ? -4.323 -2.532 3.849 1.00 87.81 90 PHE A N 1
ATOM 708 C CA . PHE A 1 90 ? -4.173 -2.120 5.240 1.00 87.81 90 PHE A CA 1
ATOM 709 C C . PHE A 1 90 ? -4.624 -0.667 5.460 1.00 87.81 90 PHE A C 1
ATOM 711 O O . PHE A 1 90 ? -5.432 -0.392 6.352 1.00 87.81 90 PHE A O 1
ATOM 718 N N . ALA A 1 91 ? -4.178 0.258 4.606 1.00 90.69 91 ALA A N 1
ATOM 719 C CA . ALA A 1 91 ? -4.599 1.655 4.663 1.00 90.69 91 ALA A CA 1
ATOM 720 C C . ALA A 1 91 ? -6.113 1.822 4.453 1.00 90.69 91 ALA A C 1
ATOM 722 O O . ALA A 1 91 ? -6.751 2.600 5.165 1.00 90.69 91 ALA A O 1
ATOM 723 N N . TYR A 1 92 ? -6.707 1.056 3.534 1.00 90.31 92 TYR A N 1
ATOM 724 C CA . TYR A 1 92 ? -8.154 0.998 3.330 1.00 90.31 92 TYR A CA 1
ATOM 725 C C . TYR A 1 92 ? -8.883 0.564 4.610 1.00 90.31 92 TYR A C 1
ATOM 727 O O . TYR A 1 92 ? -9.799 1.258 5.054 1.00 90.31 92 TYR A O 1
ATOM 735 N N . LYS A 1 93 ? -8.443 -0.516 5.268 1.00 86.88 93 LYS A N 1
ATOM 736 C CA . LYS A 1 93 ? -9.040 -0.984 6.534 1.00 86.88 93 LYS A CA 1
ATOM 737 C C . LYS A 1 93 ? -8.934 0.071 7.638 1.00 86.88 93 LYS A C 1
ATOM 739 O O . LYS A 1 93 ? -9.896 0.276 8.382 1.00 86.88 93 LYS A O 1
ATOM 744 N N . MET A 1 94 ? -7.806 0.778 7.727 1.00 86.81 94 MET A N 1
ATOM 745 C CA . MET A 1 94 ? -7.653 1.905 8.654 1.00 86.81 94 MET A CA 1
ATOM 746 C C . MET A 1 94 ? -8.606 3.061 8.321 1.00 86.81 94 MET A C 1
ATOM 748 O O . MET A 1 94 ? -9.247 3.601 9.223 1.00 86.81 94 MET A O 1
ATOM 752 N N . ALA A 1 95 ? -8.745 3.417 7.043 1.00 89.50 95 ALA A N 1
ATOM 753 C CA . ALA A 1 95 ? -9.640 4.483 6.599 1.00 89.50 95 ALA A CA 1
ATOM 754 C C . ALA A 1 95 ? -11.115 4.148 6.878 1.00 89.50 95 ALA A C 1
ATOM 756 O O . ALA A 1 95 ? -11.851 5.007 7.364 1.00 89.50 95 ALA A O 1
ATOM 757 N N . VAL A 1 96 ? -11.531 2.892 6.672 1.00 87.81 96 VAL A N 1
ATOM 758 C CA . VAL A 1 96 ? -12.878 2.400 7.020 1.00 87.81 96 VAL A CA 1
ATOM 759 C C . VAL A 1 96 ? -13.144 2.523 8.525 1.00 87.81 96 VAL A C 1
ATOM 761 O O . VAL A 1 96 ? -14.207 2.987 8.939 1.00 87.81 96 VAL A O 1
ATOM 764 N N . LYS A 1 97 ? -12.160 2.193 9.371 1.00 84.44 97 LYS A N 1
ATOM 765 C CA . LYS A 1 97 ? -12.253 2.393 10.830 1.00 84.44 97 LYS A CA 1
ATOM 766 C C . LYS A 1 97 ? -12.301 3.881 11.232 1.00 84.44 97 LYS A C 1
ATOM 768 O O . LYS A 1 97 ? -12.732 4.202 12.339 1.00 84.44 97 LYS A O 1
ATOM 773 N N . ALA A 1 98 ? -11.885 4.787 10.346 1.00 85.88 98 ALA A N 1
ATOM 774 C CA . ALA A 1 98 ? -11.794 6.229 10.563 1.00 85.88 98 ALA A CA 1
ATOM 775 C C . ALA A 1 98 ? -12.873 7.050 9.825 1.00 85.88 98 ALA A C 1
ATOM 777 O O . ALA A 1 98 ? -12.742 8.271 9.754 1.00 85.88 98 ALA A O 1
ATOM 778 N N . LEU A 1 99 ? -13.944 6.429 9.307 1.00 85.25 99 LEU A N 1
ATOM 779 C CA . LEU A 1 99 ? -14.965 7.104 8.478 1.00 85.25 99 LEU A CA 1
ATOM 780 C C . LEU A 1 99 ? -15.593 8.350 9.122 1.00 85.25 99 LEU A C 1
ATOM 782 O O . LEU A 1 99 ? -15.916 9.308 8.425 1.00 85.25 99 LEU A O 1
ATOM 786 N N . SER A 1 100 ? -15.718 8.383 10.449 1.00 85.62 100 SER A N 1
ATOM 787 C CA . SER A 1 100 ? -16.237 9.546 11.185 1.00 85.62 100 SER A CA 1
ATOM 788 C C . SER A 1 100 ? -15.213 10.675 11.389 1.00 85.62 100 SER A C 1
ATOM 790 O O . SER A 1 100 ? -15.546 11.717 11.951 1.00 85.62 100 SER A O 1
ATOM 792 N N . LYS A 1 101 ? -13.961 10.494 10.949 1.00 87.50 101 LYS A N 1
ATOM 793 C CA . LYS A 1 101 ? -12.818 11.381 11.206 1.00 87.50 101 LYS A CA 1
ATOM 794 C C . LYS A 1 101 ? -12.090 11.721 9.899 1.00 87.50 101 LYS A C 1
ATOM 796 O O . LYS A 1 101 ? -10.993 11.233 9.643 1.00 87.50 101 LYS A O 1
ATOM 801 N N . ILE A 1 102 ? -12.651 12.630 9.098 1.00 87.56 102 ILE A N 1
ATOM 802 C CA . ILE A 1 102 ? -12.087 13.050 7.793 1.00 87.56 102 ILE A CA 1
ATOM 803 C C . ILE A 1 102 ? -10.607 13.466 7.890 1.00 87.56 102 ILE A C 1
ATOM 805 O O . ILE A 1 102 ? -9.805 13.125 7.023 1.00 87.56 102 ILE A O 1
ATOM 809 N N . ASN A 1 103 ? -10.219 14.167 8.960 1.00 88.94 103 ASN A N 1
ATOM 810 C CA . ASN A 1 103 ? -8.823 14.565 9.168 1.00 88.94 103 ASN A CA 1
ATOM 811 C C . ASN A 1 103 ? -7.885 13.359 9.306 1.00 88.94 103 ASN A C 1
ATOM 813 O O . ASN A 1 103 ? -6.788 13.390 8.761 1.00 88.94 103 ASN A O 1
ATOM 817 N N . LEU A 1 104 ? -8.336 12.289 9.967 1.00 88.12 104 LEU A N 1
ATOM 818 C CA . LEU A 1 104 ? -7.565 11.056 10.106 1.00 88.12 104 LEU A CA 1
ATOM 819 C C . LEU A 1 104 ? -7.456 10.317 8.769 1.00 88.12 104 LEU A C 1
ATOM 821 O O . LEU A 1 104 ? -6.378 9.838 8.442 1.00 88.12 104 LEU A O 1
ATOM 825 N N . ILE A 1 105 ? -8.520 10.289 7.960 1.00 90.25 105 ILE A N 1
ATOM 826 C CA . ILE A 1 105 ? -8.461 9.725 6.600 1.00 90.25 105 ILE A CA 1
ATOM 827 C C . ILE A 1 105 ? -7.410 10.460 5.760 1.00 90.25 105 ILE A C 1
ATOM 829 O O . ILE A 1 105 ? -6.575 9.822 5.123 1.00 90.25 105 ILE A O 1
ATOM 833 N N . ARG A 1 106 ? -7.397 11.800 5.803 1.00 91.12 106 ARG A N 1
ATOM 834 C CA . ARG A 1 106 ? -6.379 12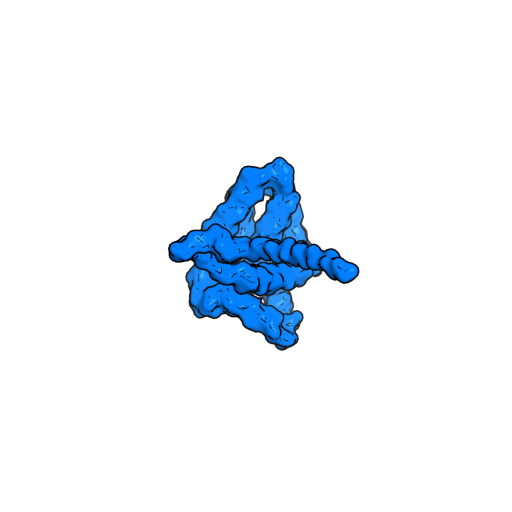.599 5.104 1.00 91.12 106 ARG A CA 1
ATOM 835 C C . ARG A 1 106 ? -4.967 12.279 5.603 1.00 91.12 106 ARG A C 1
ATOM 837 O O . ARG A 1 106 ? -4.057 12.147 4.792 1.00 91.12 106 ARG A O 1
ATOM 844 N N . SER A 1 107 ? -4.786 12.120 6.915 1.00 92.75 107 SER A N 1
ATOM 845 C CA . SER A 1 107 ? -3.504 11.693 7.482 1.00 92.75 107 SER A CA 1
ATOM 846 C C . SER A 1 107 ? -3.082 10.314 6.977 1.00 92.75 107 SER A C 1
ATOM 848 O O . SER A 1 107 ? -1.939 10.175 6.564 1.00 92.75 107 SER A O 1
ATOM 850 N N . ILE A 1 108 ? -3.990 9.335 6.931 1.00 91.88 108 ILE A N 1
ATOM 851 C CA . ILE A 1 108 ? -3.705 7.985 6.418 1.00 91.88 108 ILE A CA 1
ATOM 852 C C . ILE A 1 108 ? -3.242 8.043 4.960 1.00 91.88 108 ILE A C 1
ATOM 854 O O . ILE A 1 108 ? -2.226 7.442 4.625 1.00 91.88 108 ILE A O 1
ATOM 858 N N . VAL A 1 109 ? -3.939 8.801 4.106 1.00 92.94 109 VAL A N 1
ATOM 859 C CA . VAL A 1 109 ? -3.531 8.983 2.702 1.00 92.94 109 VAL A CA 1
ATOM 860 C C . VAL A 1 109 ? -2.121 9.567 2.623 1.00 92.94 109 VAL A C 1
ATOM 862 O O . VAL A 1 109 ? -1.281 9.027 1.908 1.00 92.94 109 VAL A O 1
ATOM 865 N N . ASN A 1 110 ? -1.827 10.610 3.404 1.00 95.00 110 ASN A N 1
ATOM 866 C CA . ASN A 1 110 ? -0.491 11.207 3.435 1.00 95.00 110 ASN A CA 1
ATOM 867 C C . ASN A 1 110 ? 0.577 10.214 3.912 1.00 95.00 110 ASN A C 1
ATOM 869 O O . ASN A 1 110 ? 1.672 10.188 3.361 1.00 95.00 110 ASN A O 1
ATOM 873 N N . TRP A 1 111 ? 0.274 9.378 4.906 1.00 95.00 111 TRP A N 1
ATOM 874 C CA . TRP A 1 111 ? 1.212 8.363 5.389 1.00 95.00 111 TRP A CA 1
ATOM 875 C C . TRP A 1 111 ? 1.523 7.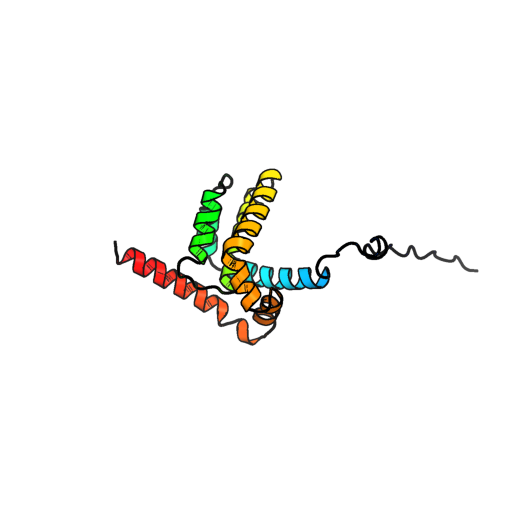317 4.320 1.00 95.00 111 TRP A C 1
ATOM 877 O O . TRP A 1 111 ? 2.686 6.968 4.142 1.00 95.00 111 TRP A O 1
ATOM 887 N N . VAL A 1 112 ? 0.513 6.863 3.572 1.00 95.31 112 VAL A N 1
ATOM 888 C CA . VAL A 1 112 ? 0.709 5.943 2.440 1.00 95.31 112 VAL A CA 1
ATOM 889 C C . VAL A 1 112 ? 1.559 6.593 1.356 1.00 95.31 112 VAL A C 1
ATOM 891 O O . VAL A 1 112 ? 2.509 5.974 0.888 1.00 95.31 112 VAL A O 1
ATOM 894 N N . VAL A 1 113 ? 1.252 7.836 0.978 1.00 95.75 113 VAL A N 1
ATOM 895 C CA . VAL A 1 113 ? 2.009 8.570 -0.048 1.00 95.75 113 VAL A CA 1
ATOM 896 C C . VAL A 1 113 ? 3.471 8.731 0.363 1.00 95.75 113 VAL A C 1
ATOM 898 O O . VAL A 1 113 ? 4.355 8.432 -0.439 1.00 95.75 113 VAL A O 1
ATOM 901 N N . ASN A 1 114 ? 3.733 9.131 1.608 1.00 96.44 114 ASN A N 1
ATOM 902 C CA . ASN A 1 114 ? 5.094 9.268 2.124 1.00 96.44 114 ASN A CA 1
ATOM 903 C C . ASN A 1 114 ? 5.813 7.916 2.133 1.00 96.44 114 ASN A C 1
ATOM 905 O O . ASN A 1 114 ? 6.907 7.805 1.599 1.00 96.44 114 ASN A O 1
ATOM 909 N N . PHE A 1 115 ? 5.169 6.861 2.640 1.00 95.62 115 PHE A N 1
ATOM 910 C CA . PHE A 1 115 ? 5.778 5.533 2.684 1.00 95.62 115 PHE A CA 1
ATOM 911 C C . PHE A 1 115 ? 6.112 5.000 1.284 1.00 95.62 115 PHE A C 1
ATOM 913 O O . PHE A 1 115 ? 7.193 4.458 1.062 1.00 95.62 115 PHE A O 1
ATOM 920 N N . ILE A 1 116 ? 5.203 5.170 0.319 1.00 96.31 116 ILE A N 1
ATOM 921 C CA . ILE A 1 116 ? 5.470 4.798 -1.070 1.00 96.31 116 ILE A CA 1
ATOM 922 C C . ILE A 1 116 ? 6.660 5.594 -1.600 1.00 96.31 116 ILE A C 1
ATOM 924 O O . ILE A 1 116 ? 7.580 4.992 -2.141 1.00 96.31 116 ILE A O 1
ATOM 928 N N . THR A 1 117 ? 6.658 6.913 -1.421 1.00 96.25 117 THR A N 1
ATOM 929 C CA . THR A 1 117 ? 7.716 7.801 -1.926 1.00 96.25 117 THR A CA 1
ATOM 930 C C . THR A 1 117 ? 9.083 7.438 -1.350 1.00 96.25 117 THR A C 1
ATOM 932 O O . THR A 1 117 ? 10.051 7.336 -2.100 1.00 96.25 117 THR A O 1
ATOM 935 N N . ASP A 1 118 ? 9.144 7.181 -0.046 1.00 95.88 118 ASP A N 1
ATOM 936 C CA . ASP A 1 118 ? 10.397 6.990 0.682 1.00 95.88 118 ASP A CA 1
ATOM 937 C C . ASP A 1 118 ? 10.968 5.568 0.532 1.00 95.88 118 ASP A C 1
ATOM 939 O O . ASP A 1 118 ? 12.187 5.401 0.517 1.00 95.88 118 ASP A O 1
ATOM 943 N N . TYR A 1 119 ? 10.115 4.539 0.414 1.00 94.94 119 TYR A N 1
ATOM 944 C CA . TYR A 1 119 ? 10.555 3.135 0.518 1.00 94.94 119 TYR A CA 1
ATOM 945 C C . TYR A 1 119 ? 10.232 2.254 -0.687 1.00 94.94 119 TYR A C 1
ATOM 947 O O . TYR A 1 119 ? 10.873 1.218 -0.859 1.00 94.94 119 TYR A O 1
ATOM 955 N N . VAL A 1 120 ? 9.229 2.603 -1.496 1.00 95.94 120 VAL A N 1
ATOM 956 C CA . VAL A 1 120 ? 8.681 1.701 -2.531 1.00 95.94 120 VAL A CA 1
ATOM 957 C C . VAL A 1 120 ? 8.845 2.274 -3.941 1.00 95.94 120 VAL A C 1
ATOM 959 O O . VAL A 1 120 ? 8.953 1.519 -4.907 1.00 95.94 120 VAL A O 1
ATOM 962 N N . ALA A 1 121 ? 8.906 3.598 -4.078 1.00 96.06 121 ALA A N 1
ATOM 963 C CA . ALA A 1 121 ? 8.891 4.296 -5.357 1.00 96.06 121 ALA A CA 1
ATOM 964 C C . ALA A 1 121 ? 10.054 3.887 -6.263 1.00 96.06 121 ALA A C 1
ATOM 966 O O . ALA A 1 121 ? 9.824 3.631 -7.441 1.00 96.06 121 ALA A O 1
ATOM 967 N N . SER A 1 122 ? 11.270 3.750 -5.725 1.00 96.25 122 SER A N 1
ATOM 968 C CA . SER A 1 122 ? 12.429 3.292 -6.502 1.00 96.25 122 SER A CA 1
ATOM 969 C C . SER A 1 122 ? 12.168 1.939 -7.165 1.00 96.25 122 SER A C 1
ATOM 971 O O . SER A 1 122 ? 12.369 1.801 -8.368 1.00 96.25 122 SER A O 1
ATOM 973 N N . TRP A 1 123 ? 11.614 0.978 -6.420 1.00 95.19 123 TRP A N 1
ATOM 974 C CA . TRP A 1 123 ? 11.267 -0.336 -6.962 1.00 95.19 123 TRP A CA 1
ATOM 975 C C . TRP A 1 123 ? 10.160 -0.256 -8.023 1.00 95.19 123 TRP A C 1
ATOM 977 O O . TRP A 1 123 ? 10.248 -0.923 -9.052 1.00 95.19 123 TRP A O 1
ATOM 987 N N . ILE A 1 124 ? 9.131 0.573 -7.811 1.00 94.00 124 ILE A N 1
ATOM 988 C CA . ILE A 1 124 ? 8.057 0.772 -8.802 1.00 94.00 124 ILE A CA 1
ATOM 989 C C . ILE A 1 124 ? 8.634 1.334 -10.105 1.00 94.00 124 ILE A C 1
ATOM 991 O O . ILE A 1 124 ? 8.314 0.846 -11.189 1.00 94.00 124 ILE A O 1
ATOM 995 N N . ILE A 1 125 ? 9.510 2.334 -10.008 1.00 94.50 125 ILE A N 1
ATOM 996 C CA . ILE A 1 125 ? 10.155 2.967 -11.163 1.00 94.50 125 ILE A CA 1
ATOM 997 C C . ILE A 1 125 ? 11.021 1.952 -11.919 1.00 94.50 125 ILE A C 1
ATOM 999 O O . ILE A 1 125 ? 10.925 1.863 -13.141 1.00 94.50 125 ILE A O 1
ATOM 1003 N N . GLU A 1 126 ? 11.800 1.131 -11.210 1.00 94.00 126 GLU A N 1
ATOM 1004 C CA . GLU A 1 126 ? 12.613 0.058 -11.806 1.00 94.00 126 GLU A CA 1
ATOM 1005 C C . GLU A 1 126 ? 11.782 -0.988 -12.565 1.00 94.00 126 GLU A C 1
ATOM 1007 O O . GLU A 1 126 ? 12.290 -1.649 -13.471 1.00 94.00 126 GLU A O 1
ATOM 1012 N N . ARG A 1 127 ? 10.497 -1.138 -12.225 1.00 89.75 127 ARG A N 1
ATOM 1013 C CA . ARG A 1 127 ? 9.556 -2.035 -12.910 1.00 89.75 127 ARG A CA 1
ATOM 1014 C C . ARG A 1 127 ? 8.831 -1.395 -14.089 1.00 89.75 127 ARG A C 1
ATOM 1016 O O . ARG A 1 127 ? 7.982 -2.051 -14.677 1.00 89.75 127 ARG A O 1
ATOM 1023 N N . GLY A 1 128 ? 9.180 -0.165 -14.461 1.00 90.00 128 GLY A N 1
ATOM 1024 C CA . GLY A 1 128 ? 8.509 0.565 -15.539 1.00 90.00 128 GLY A CA 1
ATOM 1025 C C . GLY A 1 128 ? 7.291 1.360 -15.068 1.00 90.00 128 GLY A C 1
ATOM 1026 O O . GLY A 1 128 ? 6.492 1.790 -15.892 1.00 90.00 128 GLY A O 1
ATOM 1027 N N . GLY A 1 129 ? 7.152 1.586 -13.759 1.00 91.94 129 GLY A N 1
ATOM 1028 C CA . GLY A 1 129 ? 6.059 2.363 -13.184 1.00 91.94 129 GLY A CA 1
ATOM 1029 C C . GLY A 1 129 ? 4.848 1.518 -12.795 1.00 91.94 129 GLY A C 1
ATOM 1030 O O . GLY A 1 129 ? 4.928 0.302 -12.617 1.00 91.94 129 GLY A O 1
ATOM 1031 N N . TRP A 1 130 ? 3.709 2.188 -12.615 1.00 91.62 130 TRP A N 1
ATOM 1032 C CA . TRP A 1 130 ? 2.479 1.540 -12.161 1.00 91.62 130 TRP A CA 1
ATOM 1033 C C . TRP A 1 130 ? 1.830 0.655 -13.226 1.00 91.62 130 TRP A C 1
ATOM 1035 O O . TRP A 1 130 ? 1.105 -0.257 -12.855 1.00 91.62 130 TRP A O 1
ATOM 1045 N N . ASP A 1 131 ? 2.142 0.836 -14.510 1.00 88.56 131 ASP A N 1
ATOM 1046 C CA . ASP A 1 131 ? 1.655 -0.020 -15.604 1.00 88.56 131 ASP A CA 1
ATOM 1047 C C . ASP A 1 131 ? 1.962 -1.503 -15.399 1.00 88.56 131 ASP A C 1
ATOM 1049 O O . ASP A 1 131 ? 1.137 -2.374 -15.683 1.00 88.56 131 ASP A O 1
ATOM 1053 N N . ALA A 1 132 ? 3.111 -1.801 -14.794 1.00 87.19 132 ALA A N 1
ATOM 1054 C CA . ALA A 1 132 ? 3.521 -3.170 -14.523 1.00 87.19 132 ALA A CA 1
ATOM 1055 C C . ALA A 1 132 ? 2.577 -3.914 -13.562 1.00 87.19 132 ALA A C 1
ATOM 1057 O O . ALA A 1 132 ? 2.597 -5.146 -13.533 1.00 87.19 132 ALA A O 1
ATOM 1058 N N . ILE A 1 133 ? 1.736 -3.218 -12.783 1.00 84.69 133 ILE A N 1
ATOM 1059 C CA . ILE A 1 133 ? 0.709 -3.883 -11.968 1.00 84.69 133 ILE A CA 1
ATOM 1060 C C . ILE A 1 133 ? -0.430 -4.428 -12.835 1.00 84.69 133 ILE A C 1
ATOM 1062 O O . ILE A 1 133 ? -0.970 -5.493 -12.541 1.00 84.69 133 ILE A O 1
ATOM 1066 N N . ILE A 1 134 ? -0.776 -3.730 -13.920 1.00 80.94 134 ILE A N 1
ATOM 1067 C CA . ILE A 1 134 ? -1.828 -4.151 -14.845 1.00 80.94 134 ILE A CA 1
ATOM 1068 C C . ILE A 1 134 ? -1.353 -5.402 -15.583 1.00 80.94 134 ILE A C 1
ATOM 1070 O O . ILE A 1 134 ? -2.087 -6.381 -15.651 1.00 80.94 134 ILE A O 1
ATOM 1074 N N . GLU A 1 135 ? -0.103 -5.424 -16.049 1.00 76.00 135 GLU A N 1
ATOM 1075 C CA . GLU A 1 135 ? 0.491 -6.597 -16.708 1.00 76.00 135 GLU A CA 1
ATOM 1076 C C . GLU A 1 135 ? 0.611 -7.806 -15.770 1.00 76.00 135 GLU A C 1
ATOM 1078 O O . GLU A 1 135 ? 0.343 -8.947 -16.165 1.00 76.00 135 GLU A O 1
ATOM 1083 N N . TYR A 1 136 ? 0.960 -7.554 -14.504 1.00 70.06 136 TYR A N 1
ATOM 1084 C CA . TYR A 1 136 ? 1.041 -8.590 -13.480 1.00 70.06 136 TYR A CA 1
ATOM 1085 C C . TYR A 1 136 ? -0.305 -9.308 -13.283 1.00 70.06 136 TYR A C 1
ATOM 1087 O O . TYR A 1 136 ? -0.306 -10.527 -13.130 1.00 70.06 136 TYR A O 1
ATOM 1095 N N . PHE A 1 137 ? -1.444 -8.607 -13.335 1.00 65.38 137 PHE A N 1
ATOM 1096 C CA . PHE A 1 137 ? -2.775 -9.210 -13.124 1.00 65.38 137 PHE A CA 1
ATOM 1097 C C . PHE A 1 137 ? -3.573 -9.479 -14.408 1.00 65.38 137 PHE A C 1
ATOM 1099 O O . PHE A 1 137 ? -4.532 -10.249 -14.385 1.00 65.38 137 PHE A O 1
ATOM 1106 N N . GLY A 1 138 ? -3.184 -8.885 -15.535 1.00 55.72 138 GLY A N 1
ATOM 1107 C CA . GLY A 1 138 ? -3.864 -9.011 -16.826 1.00 55.72 138 GLY A CA 1
ATOM 1108 C C . GLY A 1 138 ? -3.569 -10.313 -17.575 1.00 55.72 138 GLY A C 1
ATOM 1109 O O . GLY A 1 138 ? -4.220 -10.601 -18.578 1.00 55.72 138 GLY A O 1
ATOM 1110 N N . THR A 1 139 ? -2.616 -11.125 -17.108 1.00 54.50 139 THR A N 1
ATOM 1111 C CA . THR A 1 139 ? -2.270 -12.407 -17.734 1.00 54.50 139 THR A CA 1
ATOM 1112 C C . THR A 1 139 ? -2.918 -13.590 -16.990 1.00 54.50 139 THR A C 1
ATOM 1114 O O . THR A 1 139 ? -2.712 -13.744 -15.784 1.00 54.50 139 THR A O 1
ATOM 1117 N N . PRO A 1 140 ? -3.657 -14.489 -17.682 1.00 51.91 140 PRO A N 1
ATOM 1118 C CA . PRO A 1 140 ? -4.350 -15.635 -17.067 1.00 51.91 140 PRO A CA 1
ATOM 1119 C C . PRO A 1 140 ? -3.457 -16.567 -16.230 1.00 51.91 140 PRO A C 1
ATOM 1121 O O . PRO A 1 140 ? -3.945 -17.324 -15.397 1.00 51.91 140 PRO A O 1
ATOM 1124 N N . GLN A 1 141 ? -2.141 -16.524 -16.445 1.00 45.44 141 GLN A N 1
ATOM 1125 C CA . GLN A 1 141 ? -1.158 -17.402 -15.811 1.00 45.44 141 GLN A CA 1
ATOM 1126 C C . GLN A 1 141 ? -0.735 -16.941 -14.400 1.00 45.44 141 GLN A C 1
ATOM 1128 O O . GLN A 1 141 ? -0.224 -17.748 -13.622 1.00 45.44 141 GLN A O 1
ATOM 1133 N N . ASN A 1 142 ? -0.999 -15.681 -14.032 1.00 52.66 142 ASN A N 1
ATOM 1134 C CA . ASN A 1 142 ? -0.594 -15.103 -12.744 1.00 52.66 142 ASN A CA 1
ATOM 1135 C C . ASN A 1 142 ? -1.653 -15.226 -11.639 1.00 52.66 142 ASN A C 1
ATOM 1137 O O . ASN A 1 142 ? -1.344 -14.961 -10.478 1.00 52.66 142 ASN A O 1
ATOM 1141 N N . GLN A 1 143 ? -2.849 -15.743 -11.953 1.00 50.91 143 GLN A N 1
ATOM 1142 C CA . GLN A 1 143 ? -3.892 -16.040 -10.960 1.00 50.91 143 GLN A CA 1
ATOM 1143 C C . GLN A 1 143 ? -3.494 -17.122 -9.934 1.00 50.91 143 GLN A C 1
ATOM 1145 O O . GLN A 1 143 ? -4.225 -17.341 -8.975 1.00 50.91 143 GLN A O 1
ATOM 1150 N N . PHE A 1 144 ? -2.350 -17.804 -10.096 1.00 49.50 144 PHE A N 1
ATOM 1151 C CA . PHE A 1 144 ? -1.975 -18.933 -9.233 1.00 49.50 144 PHE A CA 1
ATOM 1152 C C . PHE A 1 144 ? -0.647 -18.806 -8.471 1.00 49.50 144 PHE A C 1
ATOM 1154 O O . PHE A 1 144 ? -0.491 -19.466 -7.445 1.00 49.50 144 PHE A O 1
ATOM 1161 N N . TYR A 1 145 ? 0.305 -17.965 -8.893 1.00 49.56 145 TYR A N 1
ATOM 1162 C CA . TYR A 1 145 ? 1.656 -17.972 -8.299 1.00 49.56 145 TYR A CA 1
ATOM 1163 C C . TYR A 1 145 ? 1.960 -16.802 -7.348 1.00 49.56 145 TYR A C 1
ATOM 1165 O O . TYR A 1 145 ? 2.835 -16.938 -6.492 1.00 49.56 145 TYR A O 1
ATOM 1173 N N . GLY A 1 146 ? 1.225 -15.686 -7.421 1.00 50.59 146 GLY A N 1
ATOM 1174 C CA . GLY A 1 146 ? 1.457 -14.520 -6.552 1.00 50.59 146 GLY A CA 1
ATOM 1175 C C . GLY A 1 146 ? 1.023 -14.726 -5.095 1.00 50.59 146 GLY A C 1
ATOM 1176 O O . GLY A 1 146 ? 1.751 -14.378 -4.167 1.00 50.59 146 GLY A O 1
ATOM 1177 N N . ILE A 1 147 ? -0.133 -15.362 -4.884 1.00 49.47 147 ILE A N 1
ATOM 1178 C CA . ILE A 1 147 ? -0.769 -15.508 -3.562 1.00 49.47 147 ILE A CA 1
ATOM 1179 C C . ILE A 1 147 ? -0.110 -16.620 -2.731 1.00 49.47 147 ILE A C 1
ATOM 1181 O O . ILE A 1 147 ? 0.099 -16.464 -1.526 1.00 49.47 147 ILE A O 1
ATOM 1185 N N . VAL A 1 148 ? 0.290 -17.727 -3.372 1.00 52.00 148 VAL A N 1
ATOM 1186 C CA . VAL A 1 148 ? 0.946 -18.861 -2.690 1.00 52.00 148 VAL A CA 1
ATOM 1187 C C . VAL A 1 148 ? 2.315 -18.450 -2.122 1.00 52.00 148 VAL A C 1
ATOM 1189 O O . VAL A 1 148 ? 2.713 -18.927 -1.059 1.00 52.00 148 VAL A O 1
ATOM 1192 N N . GLY A 1 149 ? 3.008 -17.500 -2.761 1.00 51.72 149 GLY A N 1
ATOM 1193 C CA . GLY A 1 149 ? 4.289 -16.972 -2.276 1.00 51.72 149 GLY A CA 1
ATOM 1194 C C . GLY A 1 149 ? 4.180 -16.084 -1.029 1.00 51.72 149 GLY A C 1
ATOM 1195 O O . GLY A 1 149 ? 5.049 -16.143 -0.158 1.00 51.72 149 GLY A O 1
ATOM 1196 N N . VAL A 1 150 ? 3.105 -15.296 -0.896 1.00 55.44 150 VAL A N 1
ATOM 1197 C CA . VAL A 1 150 ? 2.904 -14.390 0.254 1.00 55.44 150 VAL A CA 1
ATOM 1198 C C . VAL A 1 150 ? 2.607 -15.177 1.535 1.00 55.44 150 VAL A C 1
ATOM 1200 O O . VAL A 1 150 ? 3.162 -14.859 2.586 1.00 55.44 150 VAL A O 1
ATOM 1203 N N . GLY A 1 151 ? 1.819 -16.255 1.445 1.00 51.47 151 GLY A N 1
ATOM 1204 C CA . GLY A 1 151 ? 1.554 -17.139 2.587 1.00 51.47 151 GLY A CA 1
ATOM 1205 C C . GLY A 1 151 ? 2.809 -17.859 3.096 1.00 51.47 151 GLY A C 1
ATOM 1206 O O . GLY A 1 151 ? 3.079 -17.871 4.296 1.00 51.47 151 GLY A O 1
ATOM 1207 N N . LEU A 1 152 ? 3.631 -18.405 2.192 1.00 53.03 152 LEU A N 1
ATOM 1208 C CA . LEU A 1 152 ? 4.827 -19.166 2.576 1.00 53.03 152 LEU A CA 1
ATOM 1209 C C . LEU A 1 152 ? 5.935 -18.290 3.186 1.00 53.03 152 LEU A C 1
ATOM 1211 O O . LEU A 1 152 ? 6.585 -18.719 4.140 1.00 53.03 152 LEU A O 1
ATOM 1215 N N . GLY A 1 153 ? 6.123 -17.060 2.696 1.00 56.19 153 GLY A N 1
ATOM 1216 C CA . GLY A 1 153 ? 7.129 -16.135 3.236 1.00 56.19 153 GLY A CA 1
ATOM 1217 C C . GLY A 1 153 ? 6.807 -15.661 4.656 1.00 56.19 153 GLY A C 1
ATOM 1218 O O . GLY A 1 153 ? 7.674 -15.672 5.532 1.00 56.19 153 GLY A O 1
ATOM 1219 N N . VAL A 1 154 ? 5.539 -15.330 4.917 1.00 58.31 154 VAL A N 1
ATOM 1220 C CA . VAL A 1 154 ? 5.077 -14.918 6.252 1.00 58.31 154 VAL A CA 1
ATOM 1221 C C . VAL A 1 154 ? 5.120 -16.097 7.236 1.00 58.31 154 VAL A C 1
ATOM 1223 O O . VAL A 1 154 ? 5.566 -15.932 8.373 1.00 58.31 154 VAL A O 1
ATOM 1226 N N . CYS A 1 155 ? 4.755 -17.310 6.800 1.00 55.59 155 CYS A N 1
ATOM 1227 C CA . CYS A 1 155 ? 4.874 -18.522 7.617 1.00 55.59 155 CYS A CA 1
ATOM 1228 C C . CYS A 1 155 ? 6.329 -18.854 7.985 1.00 55.59 155 CYS A C 1
ATOM 1230 O O . CYS A 1 155 ? 6.598 -19.167 9.144 1.00 55.59 155 CYS A O 1
ATOM 1232 N N . ALA A 1 156 ? 7.269 -18.758 7.040 1.00 55.19 156 ALA A N 1
ATOM 1233 C CA . ALA A 1 156 ? 8.685 -19.006 7.312 1.00 55.19 156 ALA A CA 1
ATOM 1234 C C . ALA A 1 156 ? 9.274 -17.963 8.278 1.00 55.19 156 ALA A C 1
ATOM 1236 O O . ALA A 1 156 ? 9.972 -18.333 9.222 1.00 55.19 156 ALA A O 1
ATOM 1237 N N . GLY A 1 157 ? 8.934 -16.680 8.110 1.00 62.03 157 GLY A N 1
ATOM 1238 C CA . GLY A 1 157 ? 9.400 -15.608 8.996 1.00 62.03 157 GLY A CA 1
ATOM 1239 C C . GLY A 1 157 ? 8.902 -15.752 10.439 1.00 62.03 157 G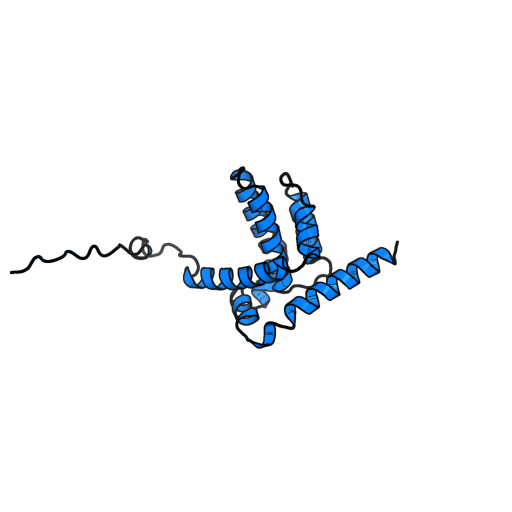LY A C 1
ATOM 1240 O O . GLY A 1 157 ? 9.687 -15.646 11.383 1.00 62.03 157 GLY A O 1
ATOM 1241 N N . LEU A 1 158 ? 7.616 -16.070 10.628 1.00 58.88 158 LEU A N 1
ATOM 1242 C CA . LEU A 1 158 ? 7.034 -16.280 11.961 1.00 58.88 158 LEU A CA 1
ATOM 1243 C C . LEU A 1 158 ? 7.516 -17.577 12.623 1.00 58.88 158 LEU A C 1
ATOM 1245 O O . LEU A 1 158 ? 7.705 -17.615 13.842 1.00 58.88 158 LEU A O 1
ATOM 1249 N N . TYR A 1 159 ? 7.740 -18.634 11.838 1.00 63.34 159 TYR A N 1
ATOM 1250 C CA . TYR A 1 159 ? 8.295 -19.887 12.346 1.00 63.34 159 TYR A CA 1
ATOM 1251 C C . TYR A 1 159 ? 9.733 -19.690 12.841 1.00 63.34 159 TYR A C 1
ATOM 1253 O O . TYR A 1 159 ? 10.038 -20.068 13.971 1.00 63.34 159 TYR A O 1
ATOM 1261 N N . LEU A 1 160 ? 10.576 -19.008 12.056 1.00 68.75 160 LEU A N 1
ATOM 1262 C CA . LEU A 1 160 ? 11.962 -18.704 12.426 1.00 68.75 160 LEU A CA 1
ATOM 1263 C C . LEU A 1 160 ? 12.052 -17.816 13.677 1.00 68.75 160 LEU A C 1
ATOM 1265 O O . LEU A 1 160 ? 12.860 -18.092 14.565 1.00 68.75 160 LEU A O 1
ATOM 1269 N N . TRP A 1 161 ? 11.175 -16.816 13.802 1.00 63.81 161 TRP A N 1
ATOM 1270 C CA . TRP A 1 161 ? 11.058 -15.978 15.002 1.00 63.81 161 TRP A CA 1
ATOM 1271 C C . TRP A 1 161 ? 10.703 -16.788 16.256 1.00 63.81 161 TRP A C 1
ATOM 1273 O O . TRP A 1 161 ? 11.253 -16.553 17.331 1.00 63.81 161 TRP A O 1
ATOM 1283 N N . LYS A 1 162 ? 9.783 -17.753 16.135 1.00 64.50 162 LYS A N 1
ATOM 1284 C CA . LYS A 1 162 ? 9.353 -18.601 17.255 1.00 64.50 162 LYS A CA 1
ATOM 1285 C C . LYS A 1 162 ? 10.403 -19.643 17.648 1.00 64.50 162 LYS A C 1
ATOM 1287 O O . LYS A 1 162 ? 10.416 -20.057 18.797 1.00 64.50 162 LYS A O 1
ATOM 1292 N N . THR A 1 163 ? 11.264 -20.067 16.722 1.00 55.91 163 THR A N 1
ATOM 1293 C CA . THR A 1 163 ? 12.350 -21.025 17.000 1.00 55.91 163 THR A CA 1
ATOM 1294 C C . THR A 1 163 ? 13.637 -20.383 17.523 1.00 55.91 163 THR A C 1
ATOM 1296 O O . THR A 1 163 ? 14.498 -21.095 18.028 1.00 55.91 163 THR A O 1
ATOM 1299 N N . LEU A 1 164 ? 13.789 -19.060 17.390 1.00 65.25 164 LEU A N 1
ATOM 1300 C CA . LEU A 1 164 ? 14.960 -18.300 17.854 1.00 65.25 164 LEU A CA 1
ATOM 1301 C C . LEU A 1 164 ? 14.736 -17.600 19.210 1.00 65.25 164 LEU A C 1
ATOM 1303 O O . LEU A 1 164 ? 15.589 -16.827 19.648 1.00 65.25 164 LEU A O 1
ATOM 1307 N N . LYS A 1 165 ? 13.610 -17.873 19.875 1.00 43.00 165 LYS A N 1
ATOM 1308 C CA . LYS A 1 165 ? 13.256 -17.390 21.212 1.00 43.00 165 LYS A CA 1
ATOM 1309 C C . LYS A 1 165 ? 12.935 -18.571 22.119 1.00 43.00 165 LYS A C 1
ATOM 1311 O O . LYS A 1 165 ? 13.267 -18.473 23.319 1.00 43.00 165 LYS A O 1
#